Protein AF-A0A7X4GGD3-F1 (afdb_monomer)

Foldseek 3Di:
DDDPPPPDADPQKDKDWDAPVPDDDDDDQQDKDADCDDPPGDIWGWPDWDDDVVSNTIITITHHD

pLDDT: mean 76.98, std 12.92, range [34.0, 91.69]

Solvent-accessible surface area (backbone atoms only — not comparabl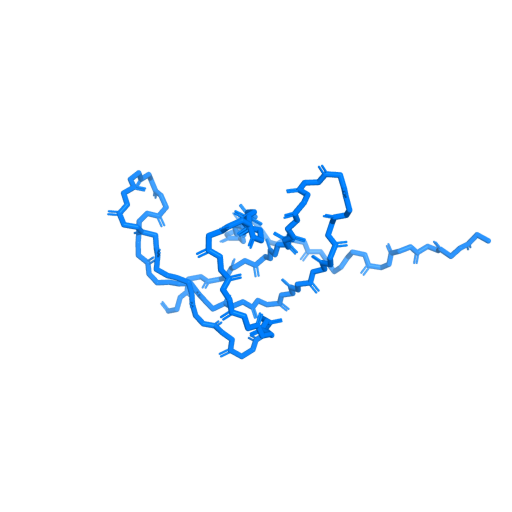e to full-atom values): 4182 Å² total; per-residue (Å²): 136,83,80,78,80,73,72,85,79,52,96,78,49,44,80,49,75,48,52,45,90,84,50,89,78,91,86,61,52,89,40,72,46,78,36,91,66,69,97,71,48,45,58,24,39,32,76,42,75,46,82,33,83,86,70,50,25,35,42,34,36,28,35,78,110

Sequence (65 aa):
MATGAWRACRDTDVRFVVLAATFTGPLGTDAEVEVLAGPFAGMWSVSSLERDPVAAGWVGVGRRA

Nearest PDB structures (foldseek):
  6ic4-assembly1_F  TM=6.475E-01  e=2.406E+00  Acinetobacter baumannii
  5xu0-assembly1_A-2  TM=5.505E-01  e=6.412E+00  Streptococcus pneumoniae
  8g01-assembly1_C  TM=4.994E-01  e=4.720E+00  Escherichia coli K-12
  2xnm-assembly1_A  TM=4.586E-01  e=6.031E+00  Homo sapiens

Radius of gyration: 12.36 Å; Cα contacts (8 Å, |Δi|>4): 103; chains: 1; bounding box: 38×21×28 Å

Mean predicted aligned error: 8.01 Å

Organism: NCBI:txid2692619

Secondary structure (DSSP, 8-state):
------PPPPTT-EEEEEEGGG--S---TT-EEEE-SSTT-EEEEEEEEEEETTTTEEEEEEEE-

Structure (mmCIF, N/CA/C/O backbone):
data_AF-A0A7X4GGD3-F1
#
_entry.id   AF-A0A7X4GGD3-F1
#
loop_
_atom_site.group_PDB
_atom_site.id
_atom_site.type_symbol
_atom_site.label_atom_id
_atom_site.label_alt_id
_atom_site.label_comp_id
_atom_site.label_asym_id
_atom_site.label_entity_id
_atom_site.label_seq_id
_atom_site.pdbx_PDB_ins_code
_atom_site.Cartn_x
_atom_site.Cartn_y
_atom_site.Cartn_z
_atom_site.occupancy
_atom_site.B_iso_or_equiv
_atom_site.auth_seq_id
_atom_site.auth_comp_id
_atom_site.auth_asym_id
_atom_site.auth_atom_id
_atom_site.pdbx_PDB_model_num
ATOM 1 N N . MET A 1 1 ? 28.448 4.949 10.843 1.00 34.00 1 MET A N 1
ATOM 2 C CA . MET A 1 1 ? 27.119 4.612 11.394 1.00 34.00 1 MET A CA 1
ATOM 3 C C . MET A 1 1 ? 26.170 5.734 11.013 1.00 34.00 1 MET A C 1
ATOM 5 O O . MET A 1 1 ? 26.218 6.785 11.633 1.00 34.00 1 MET A O 1
ATOM 9 N N . ALA A 1 2 ? 25.416 5.568 9.926 1.00 39.69 2 ALA A N 1
ATOM 10 C CA . ALA A 1 2 ? 24.410 6.543 9.521 1.00 39.69 2 ALA A CA 1
ATOM 11 C C . ALA A 1 2 ? 23.126 6.236 10.297 1.00 39.69 2 ALA A C 1
ATOM 13 O O . ALA A 1 2 ? 22.533 5.173 10.127 1.00 39.69 2 ALA A O 1
ATOM 14 N N . THR A 1 3 ? 22.739 7.133 11.197 1.00 47.50 3 THR A N 1
ATOM 15 C CA . THR A 1 3 ? 21.424 7.135 11.836 1.00 47.50 3 THR A CA 1
ATOM 16 C C . THR A 1 3 ? 20.375 7.346 10.749 1.00 47.50 3 THR A C 1
ATOM 18 O O . THR A 1 3 ? 20.230 8.459 10.245 1.00 47.50 3 THR A O 1
ATOM 21 N N . GLY A 1 4 ? 19.688 6.274 10.348 1.00 44.28 4 GLY A N 1
ATOM 22 C CA . GLY A 1 4 ? 18.535 6.353 9.457 1.00 44.28 4 GLY A CA 1
ATOM 23 C C . GLY A 1 4 ? 17.476 7.232 10.108 1.00 44.28 4 GLY A C 1
ATOM 24 O O . GLY A 1 4 ? 16.898 6.862 11.130 1.00 44.28 4 GLY A O 1
ATOM 25 N N . ALA A 1 5 ? 17.279 8.428 9.561 1.00 50.03 5 ALA A N 1
ATOM 26 C CA . ALA A 1 5 ? 16.258 9.354 10.011 1.00 50.03 5 ALA A CA 1
ATOM 27 C C . ALA A 1 5 ? 14.892 8.845 9.536 1.00 50.03 5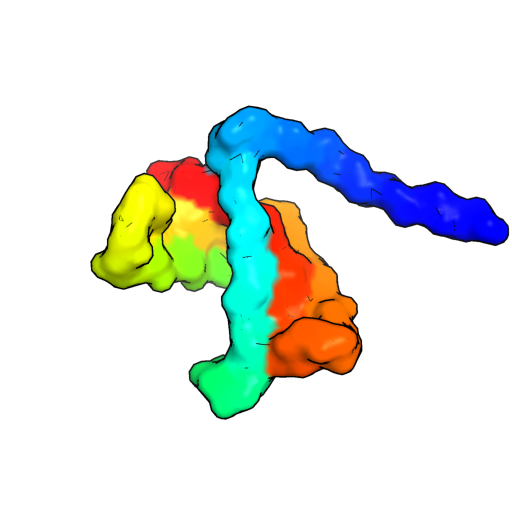 ALA A C 1
ATOM 29 O O . ALA A 1 5 ? 14.327 9.354 8.570 1.00 50.03 5 ALA A O 1
ATOM 30 N N . TRP A 1 6 ? 14.357 7.833 10.219 1.00 54.69 6 TRP A N 1
ATOM 31 C CA . TRP A 1 6 ? 12.938 7.520 10.135 1.00 54.69 6 TRP A CA 1
ATOM 32 C C . TRP A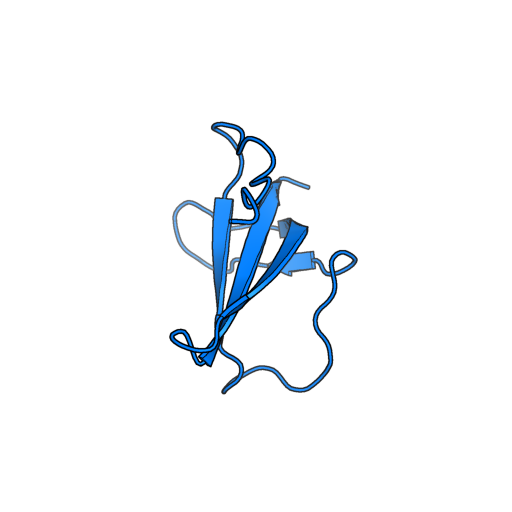 1 6 ? 12.194 8.769 10.612 1.00 54.69 6 TRP A C 1
ATOM 34 O O . TRP A 1 6 ? 12.226 9.105 11.798 1.00 54.69 6 TRP A O 1
ATOM 44 N N . ARG A 1 7 ? 11.573 9.515 9.692 1.00 57.06 7 ARG A N 1
ATOM 45 C CA . ARG A 1 7 ? 10.635 10.577 10.075 1.00 57.06 7 ARG A CA 1
ATOM 46 C C . ARG A 1 7 ? 9.595 9.960 11.012 1.00 57.06 7 ARG A C 1
ATOM 48 O O . ARG A 1 7 ? 9.100 8.869 10.743 1.00 57.06 7 ARG A O 1
ATOM 55 N N . ALA A 1 8 ? 9.301 10.640 12.120 1.00 60.25 8 ALA A N 1
ATOM 56 C CA . ALA A 1 8 ? 8.373 10.145 13.130 1.00 60.25 8 ALA A CA 1
ATOM 57 C C . ALA A 1 8 ? 7.013 9.801 12.492 1.00 60.25 8 ALA A C 1
ATOM 59 O O . ALA A 1 8 ? 6.338 10.678 11.949 1.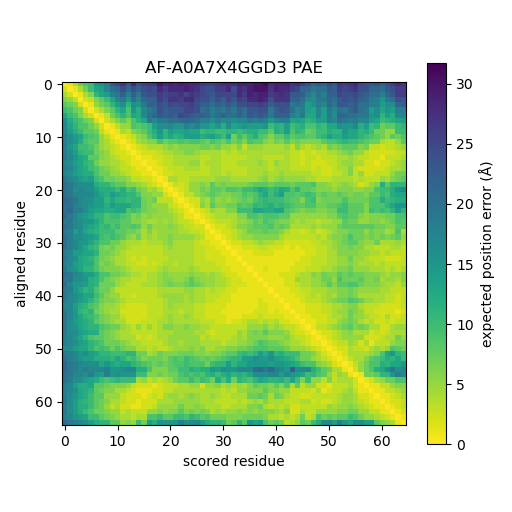00 60.25 8 ALA A O 1
ATOM 60 N N . CYS A 1 9 ? 6.654 8.518 12.542 1.00 59.31 9 CYS A N 1
ATOM 61 C CA . CYS A 1 9 ? 5.354 7.992 12.136 1.00 59.31 9 CYS A CA 1
ATOM 62 C C . CYS A 1 9 ? 4.296 8.556 13.092 1.00 59.31 9 CYS A C 1
ATOM 64 O O . CYS A 1 9 ? 4.484 8.490 14.308 1.00 59.31 9 CYS A O 1
ATOM 66 N N . ARG A 1 10 ? 3.216 9.143 12.574 1.00 71.88 10 ARG A N 1
ATOM 67 C CA . ARG A 1 10 ? 2.061 9.540 13.397 1.00 71.88 10 ARG A CA 1
ATOM 68 C C . ARG A 1 10 ? 1.211 8.312 13.722 1.00 71.88 10 ARG A C 1
ATOM 70 O O . ARG A 1 10 ? 1.211 7.358 12.952 1.00 71.88 10 ARG A O 1
ATOM 77 N N . ASP A 1 11 ? 0.413 8.375 14.787 1.00 74.25 11 ASP A N 1
ATOM 78 C CA . ASP A 1 11 ? -0.539 7.303 15.141 1.00 74.25 11 ASP A CA 1
ATOM 79 C C . ASP A 1 11 ? -1.550 6.997 14.023 1.00 74.25 11 ASP A C 1
ATOM 81 O O . ASP A 1 11 ? -2.105 5.906 13.953 1.00 74.25 11 ASP A O 1
ATOM 85 N N . THR A 1 12 ? -1.786 7.959 13.129 1.00 79.62 12 THR A N 1
ATOM 86 C CA . THR A 1 12 ? -2.694 7.830 11.983 1.00 79.62 12 THR A CA 1
ATOM 87 C C . THR A 1 12 ? -2.009 7.359 10.700 1.00 79.62 12 THR A C 1
ATOM 89 O O . THR A 1 12 ? -2.681 7.195 9.683 1.00 79.62 12 THR A O 1
ATOM 92 N N . ASP A 1 13 ? -0.684 7.226 10.702 1.00 83.19 13 ASP A N 1
ATOM 93 C CA . ASP A 1 13 ? 0.068 6.788 9.531 1.00 83.19 13 ASP A CA 1
ATOM 94 C C . ASP A 1 13 ? -0.032 5.254 9.410 1.00 83.19 13 ASP A C 1
ATOM 96 O O . ASP A 1 13 ? 0.087 4.527 10.398 1.00 83.19 13 ASP A O 1
ATOM 100 N N . VAL A 1 14 ? -0.224 4.744 8.191 1.00 84.12 14 VAL A N 1
ATOM 101 C CA . VAL A 1 14 ? -0.295 3.296 7.924 1.00 84.12 14 VAL A CA 1
ATOM 102 C C . VAL A 1 14 ? 0.943 2.849 7.166 1.00 84.12 14 VAL A C 1
ATOM 104 O O . VAL A 1 14 ? 1.331 3.469 6.179 1.00 84.12 14 VAL A O 1
ATOM 107 N N . ARG A 1 15 ? 1.559 1.746 7.599 1.00 85.50 15 ARG A N 1
ATOM 108 C CA . ARG A 1 15 ? 2.633 1.093 6.843 1.00 85.50 15 ARG A CA 1
ATOM 109 C C . ARG A 1 15 ? 2.060 0.062 5.887 1.00 85.50 15 ARG A C 1
ATOM 111 O O . ARG A 1 15 ? 1.249 -0.768 6.292 1.00 85.50 15 ARG A O 1
ATOM 118 N N . PHE A 1 16 ? 2.531 0.083 4.649 1.00 82.50 16 PHE A N 1
ATOM 119 C CA . PHE A 1 16 ? 2.158 -0.893 3.633 1.00 82.50 16 PHE A CA 1
ATOM 120 C C . PHE A 1 16 ? 3.399 -1.488 2.965 1.00 82.50 16 PHE A C 1
ATOM 122 O O . PHE A 1 16 ? 4.465 -0.869 2.919 1.00 82.50 16 PHE A O 1
ATOM 129 N N . VAL A 1 17 ? 3.231 -2.699 2.435 1.00 84.50 17 VAL A N 1
ATOM 130 C CA . VAL A 1 17 ? 4.226 -3.392 1.616 1.00 84.50 17 VAL A CA 1
ATOM 131 C C . VAL A 1 17 ? 3.616 -3.617 0.239 1.00 84.50 17 VAL A C 1
ATOM 133 O O . VAL A 1 17 ? 2.567 -4.251 0.128 1.00 84.50 17 VAL A O 1
ATOM 136 N N . VAL A 1 18 ? 4.265 -3.104 -0.805 1.00 80.44 18 VAL A N 1
ATOM 137 C CA . VAL A 1 18 ? 3.897 -3.376 -2.201 1.00 80.44 18 VAL A CA 1
ATOM 138 C C . VAL A 1 18 ? 4.884 -4.389 -2.759 1.00 80.44 18 VAL A C 1
ATOM 140 O O . VAL A 1 18 ? 6.079 -4.113 -2.831 1.00 80.44 18 VAL A O 1
ATOM 143 N N . LEU A 1 19 ? 4.401 -5.562 -3.161 1.00 83.06 19 LEU A N 1
ATOM 144 C CA . LEU A 1 19 ? 5.249 -6.607 -3.733 1.00 83.06 19 LEU A CA 1
ATOM 145 C C . LEU A 1 19 ? 5.610 -6.270 -5.185 1.00 83.06 19 LEU A C 1
ATOM 147 O O . LEU A 1 19 ? 4.732 -5.970 -5.995 1.00 83.06 19 LEU A O 1
ATOM 151 N N . ALA A 1 20 ? 6.889 -6.384 -5.552 1.00 75.56 20 ALA A N 1
ATOM 152 C CA . ALA A 1 20 ? 7.324 -6.138 -6.931 1.00 75.56 20 ALA A CA 1
ATOM 153 C C . ALA A 1 20 ? 6.817 -7.196 -7.920 1.00 75.56 20 ALA A C 1
ATOM 155 O O . ALA A 1 20 ? 6.738 -6.926 -9.112 1.00 75.56 20 ALA A O 1
ATOM 156 N N . ALA A 1 21 ? 6.430 -8.379 -7.435 1.00 76.94 21 ALA A N 1
ATOM 157 C CA . ALA A 1 21 ? 5.912 -9.461 -8.271 1.00 76.94 21 ALA A CA 1
ATOM 158 C C . ALA A 1 21 ? 4.613 -9.096 -9.010 1.00 76.94 21 ALA A C 1
ATOM 160 O O . ALA A 1 21 ? 4.330 -9.660 -10.063 1.00 76.94 21 ALA A O 1
ATOM 161 N N . THR A 1 22 ? 3.826 -8.164 -8.469 1.00 73.50 22 THR A N 1
ATOM 162 C CA . THR A 1 22 ? 2.510 -7.789 -9.009 1.00 73.50 22 THR A CA 1
ATOM 163 C C . THR A 1 22 ? 2.466 -6.355 -9.533 1.00 73.50 22 THR A C 1
ATOM 165 O O . THR A 1 22 ? 1.400 -5.886 -9.920 1.00 73.50 22 THR A O 1
ATOM 168 N N . PHE A 1 23 ? 3.597 -5.644 -9.543 1.00 76.38 23 PH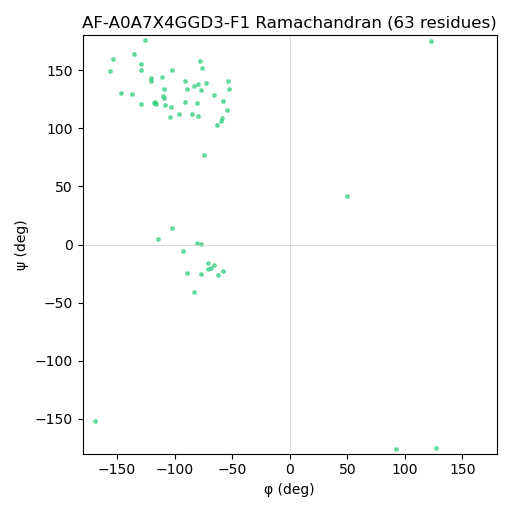E A N 1
ATOM 169 C CA . PHE A 1 23 ? 3.667 -4.239 -9.935 1.00 76.38 23 PHE A CA 1
ATOM 170 C C . PHE A 1 23 ? 4.766 -4.023 -10.976 1.00 76.38 23 PHE A C 1
ATOM 172 O O . PHE A 1 23 ? 5.938 -4.301 -10.729 1.00 76.38 23 PHE A O 1
ATOM 179 N N . THR A 1 24 ? 4.388 -3.510 -12.148 1.00 73.25 24 THR A N 1
ATOM 180 C CA . THR A 1 24 ? 5.329 -3.187 -13.228 1.00 73.25 24 THR A CA 1
ATOM 181 C C . THR A 1 24 ? 5.452 -1.675 -13.361 1.00 73.25 24 THR A C 1
ATOM 183 O O . THR A 1 24 ? 4.467 -1.002 -13.644 1.00 73.25 24 THR A O 1
ATOM 186 N N . GLY A 1 25 ? 6.667 -1.152 -13.191 1.00 73.94 25 GLY A N 1
ATOM 187 C CA . GLY A 1 25 ? 6.970 0.275 -13.321 1.00 73.94 25 GLY A CA 1
ATOM 188 C C . GLY A 1 25 ? 7.603 0.879 -12.063 1.00 73.94 25 GLY A C 1
ATOM 189 O O . GLY A 1 25 ? 7.779 0.188 -11.055 1.00 73.94 25 GLY A O 1
ATOM 190 N N . PRO A 1 26 ? 8.012 2.158 -12.119 1.00 75.94 26 PRO A N 1
ATOM 191 C CA . PRO A 1 26 ? 8.497 2.874 -10.948 1.00 75.94 26 PRO A CA 1
ATOM 192 C C . PRO A 1 26 ? 7.333 3.207 -10.006 1.00 75.94 26 PRO A C 1
ATOM 194 O O . PRO A 1 26 ? 6.265 3.620 -10.448 1.00 75.94 26 PRO A O 1
ATOM 197 N N . LEU A 1 27 ? 7.561 3.060 -8.701 1.00 80.19 27 LEU A N 1
ATOM 198 C CA . LEU A 1 27 ? 6.674 3.565 -7.656 1.00 80.19 27 LEU A CA 1
ATOM 199 C C . LEU A 1 27 ? 7.383 4.731 -6.961 1.00 80.19 27 LEU A C 1
ATOM 201 O O . LEU A 1 27 ? 8.542 4.598 -6.564 1.00 80.19 27 LEU A O 1
ATOM 205 N N . GLY A 1 28 ? 6.701 5.869 -6.862 1.00 79.44 28 GLY A N 1
ATOM 206 C CA . GLY A 1 28 ? 7.207 7.093 -6.242 1.00 79.44 28 GLY A CA 1
ATOM 207 C C . GLY A 1 28 ? 6.266 7.604 -5.154 1.00 79.44 28 GLY A C 1
ATOM 208 O O . GLY A 1 28 ? 5.190 7.051 -4.943 1.00 79.44 28 GLY A O 1
ATOM 209 N N . THR A 1 29 ? 6.665 8.669 -4.46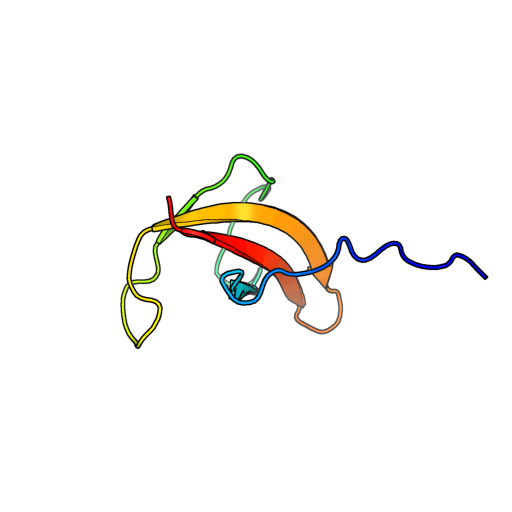2 1.00 82.06 29 THR A N 1
ATOM 210 C CA . THR A 1 29 ? 5.860 9.299 -3.399 1.00 82.06 29 THR A CA 1
ATOM 211 C C . THR A 1 29 ? 4.639 10.053 -3.918 1.00 82.06 29 THR A C 1
ATOM 213 O O . THR A 1 29 ? 3.723 10.324 -3.160 1.00 82.06 29 THR A O 1
ATOM 216 N N . ASP A 1 30 ? 4.582 10.345 -5.214 1.00 83.62 30 ASP A N 1
ATOM 217 C CA . ASP A 1 30 ? 3.410 10.982 -5.827 1.00 83.62 30 ASP A CA 1
ATOM 218 C C . ASP A 1 30 ? 2.290 9.966 -6.122 1.00 83.62 30 ASP A C 1
ATOM 220 O O . ASP A 1 30 ? 1.258 10.313 -6.690 1.00 83.62 30 ASP A O 1
ATOM 224 N N . ALA A 1 31 ? 2.502 8.691 -5.776 1.00 83.81 31 ALA A N 1
ATOM 225 C CA . ALA A 1 31 ? 1.518 7.640 -5.953 1.00 83.81 31 ALA A CA 1
ATOM 226 C C . ALA A 1 31 ? 0.410 7.706 -4.893 1.00 83.81 31 ALA A C 1
ATOM 228 O O . ALA A 1 31 ? 0.625 8.086 -3.737 1.00 83.81 31 ALA A O 1
ATOM 229 N N . GLU A 1 32 ? -0.763 7.224 -5.286 1.00 87.00 32 GLU A N 1
ATOM 230 C CA . GLU A 1 32 ? -1.863 6.906 -4.386 1.00 87.00 32 GLU A CA 1
ATOM 231 C C . GLU A 1 32 ? -2.068 5.392 -4.341 1.00 87.00 32 GLU A C 1
ATOM 233 O O . GLU A 1 32 ? -1.898 4.691 -5.342 1.00 87.00 32 GLU A O 1
ATOM 238 N N . VAL A 1 33 ? -2.421 4.883 -3.164 1.00 84.69 33 VAL A N 1
ATOM 239 C CA . VAL A 1 33 ? -2.701 3.465 -2.937 1.00 84.69 33 VAL A CA 1
ATOM 240 C C . VAL A 1 33 ? -4.153 3.313 -2.512 1.00 84.69 33 VAL A C 1
ATOM 242 O O . VAL A 1 33 ? -4.573 3.876 -1.500 1.00 84.69 33 VAL A O 1
ATOM 245 N N . GLU A 1 34 ? -4.903 2.511 -3.262 1.00 89.88 34 GLU A N 1
ATOM 246 C CA . GLU A 1 34 ? -6.239 2.073 -2.875 1.00 89.88 34 GLU A CA 1
ATOM 247 C C . GLU A 1 34 ? -6.157 0.754 -2.103 1.00 89.88 34 GLU A C 1
ATOM 249 O O . GLU A 1 34 ? -5.658 -0.259 -2.600 1.00 89.88 34 GLU A O 1
ATOM 254 N N . VAL A 1 35 ? -6.677 0.750 -0.878 1.00 87.44 35 VAL A N 1
ATOM 255 C CA . VAL A 1 35 ? -6.873 -0.471 -0.095 1.00 87.44 35 VAL A CA 1
ATOM 256 C C . VAL A 1 35 ? -8.318 -0.925 -0.285 1.00 87.44 35 VAL A C 1
ATOM 258 O O . VAL A 1 35 ? -9.247 -0.271 0.184 1.00 87.44 35 VAL A O 1
ATOM 261 N N . LEU A 1 36 ? -8.509 -2.061 -0.957 1.00 87.75 36 LEU A N 1
ATOM 262 C CA . LEU A 1 36 ? -9.839 -2.540 -1.359 1.00 87.75 36 LEU A CA 1
ATOM 263 C C . LEU A 1 36 ? -10.653 -3.167 -0.215 1.00 87.75 36 LEU A C 1
ATOM 265 O O . LEU A 1 36 ? -11.879 -3.207 -0.279 1.00 87.75 36 LEU A O 1
ATOM 269 N N . ALA A 1 37 ? -9.995 -3.698 0.821 1.00 87.06 37 ALA A N 1
ATOM 270 C CA . ALA A 1 37 ? -10.664 -4.438 1.891 1.00 87.06 37 ALA A CA 1
ATOM 271 C C . ALA A 1 37 ? -9.903 -4.382 3.225 1.00 87.06 37 ALA A C 1
ATOM 273 O O . ALA A 1 37 ? -8.694 -4.156 3.268 1.00 87.06 37 ALA A O 1
ATOM 274 N N . GLY A 1 38 ? -10.622 -4.648 4.319 1.00 88.88 38 GLY A N 1
ATOM 275 C CA . GLY A 1 38 ? -10.085 -4.644 5.681 1.00 88.88 38 GLY A CA 1
ATOM 276 C C . GLY A 1 38 ? -10.227 -3.291 6.396 1.00 88.88 38 GLY A C 1
ATOM 277 O O . GLY A 1 38 ? -10.822 -2.357 5.859 1.00 88.88 38 GLY A O 1
ATOM 278 N N . PRO A 1 39 ? -9.695 -3.163 7.624 1.00 88.69 39 PRO A N 1
ATOM 279 C CA . PRO A 1 39 ? -9.905 -1.986 8.479 1.00 88.69 39 PRO A CA 1
ATOM 280 C C . PRO A 1 39 ? -9.282 -0.694 7.929 1.00 88.69 39 PRO A C 1
ATOM 282 O O . PRO A 1 39 ? -9.669 0.395 8.339 1.00 88.69 39 PRO A O 1
ATOM 285 N N . PHE A 1 40 ? -8.343 -0.808 6.987 1.00 87.25 40 PHE A N 1
ATOM 286 C CA . PHE A 1 40 ? -7.671 0.325 6.350 1.00 87.25 40 PHE A CA 1
ATOM 287 C C . PHE A 1 40 ? -8.201 0.632 4.946 1.00 87.25 40 PHE A C 1
ATOM 289 O O . PHE A 1 40 ? -7.559 1.387 4.219 1.00 87.25 40 PHE A O 1
ATOM 296 N N . ALA A 1 41 ? -9.356 0.074 4.562 1.00 90.31 41 ALA A N 1
ATOM 297 C CA . ALA A 1 41 ? -9.946 0.321 3.252 1.00 90.31 41 ALA A 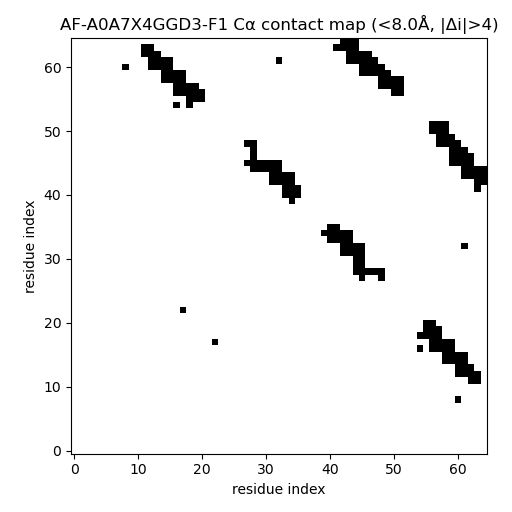CA 1
ATOM 298 C C . ALA A 1 41 ? -10.108 1.827 2.958 1.00 90.31 41 ALA A C 1
ATOM 300 O O . ALA A 1 41 ? -10.451 2.624 3.849 1.00 90.31 41 ALA A O 1
ATOM 301 N N . GLY A 1 42 ? -9.836 2.203 1.707 1.00 90.38 42 GLY A N 1
ATOM 302 C CA . GLY A 1 42 ? -9.840 3.583 1.221 1.00 90.38 42 GLY A CA 1
ATOM 303 C C . GLY A 1 42 ? -8.545 3.996 0.519 1.00 90.38 42 GLY A C 1
ATOM 304 O O . GLY A 1 42 ? -7.645 3.183 0.312 1.00 90.38 42 GLY A O 1
ATOM 305 N N . MET A 1 43 ? -8.475 5.279 0.164 1.00 91.69 43 MET A N 1
ATOM 306 C CA . MET A 1 43 ? -7.350 5.891 -0.546 1.00 91.69 43 MET A CA 1
ATOM 307 C C . MET A 1 43 ? -6.304 6.452 0.417 1.00 91.69 43 MET A C 1
ATOM 309 O O . MET A 1 43 ? -6.640 7.060 1.440 1.00 91.69 43 MET A O 1
ATOM 313 N N . TRP A 1 44 ? -5.034 6.270 0.060 1.00 89.88 44 TRP A N 1
ATOM 314 C CA . TRP A 1 44 ? -3.891 6.708 0.852 1.00 89.88 44 TRP A CA 1
ATOM 315 C C . TRP A 1 44 ? -2.825 7.352 -0.031 1.00 89.88 44 TRP A C 1
ATOM 317 O O . TRP A 1 44 ? -2.373 6.749 -1.003 1.00 89.88 44 TRP A O 1
ATOM 327 N N . SER A 1 45 ? -2.364 8.541 0.346 1.00 88.94 45 SER A N 1
ATOM 328 C CA . SER A 1 45 ? -1.225 9.194 -0.310 1.00 88.94 45 SER A CA 1
ATOM 329 C C . SER A 1 45 ? 0.095 8.674 0.261 1.00 88.94 45 SER A C 1
ATOM 331 O O . SER A 1 45 ? 0.243 8.555 1.485 1.00 88.94 45 SER A O 1
ATOM 333 N N . VAL A 1 46 ? 1.074 8.391 -0.602 1.00 86.88 46 VAL A N 1
ATOM 334 C CA . VAL A 1 46 ? 2.384 7.859 -0.193 1.00 86.88 46 VAL A CA 1
ATOM 335 C C . VAL A 1 46 ? 3.296 8.975 0.328 1.00 86.88 46 VAL A C 1
ATOM 337 O O . VAL A 1 46 ? 3.799 9.807 -0.410 1.00 86.88 46 VAL A O 1
ATOM 340 N N . SER A 1 47 ? 3.573 8.980 1.628 1.00 82.50 47 SER A N 1
ATOM 341 C CA . SER A 1 47 ? 4.420 10.003 2.264 1.00 82.50 47 SER A CA 1
ATOM 342 C C . SER A 1 47 ? 5.915 9.657 2.289 1.00 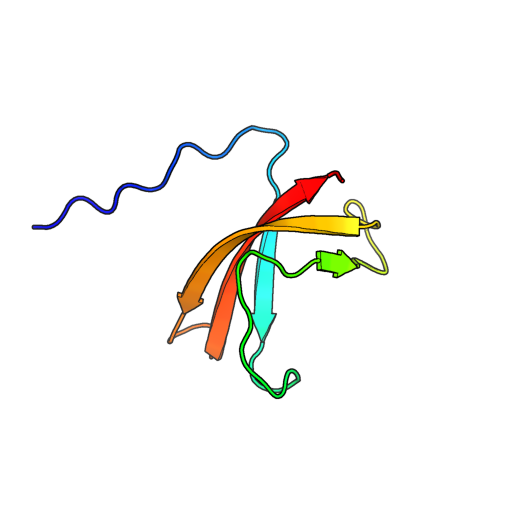82.50 47 SER A C 1
ATOM 344 O O . SER A 1 47 ? 6.759 10.551 2.362 1.00 82.50 47 SER A O 1
ATOM 346 N N . SER A 1 48 ? 6.255 8.369 2.223 1.00 83.06 48 SER A N 1
ATOM 347 C CA . SER A 1 48 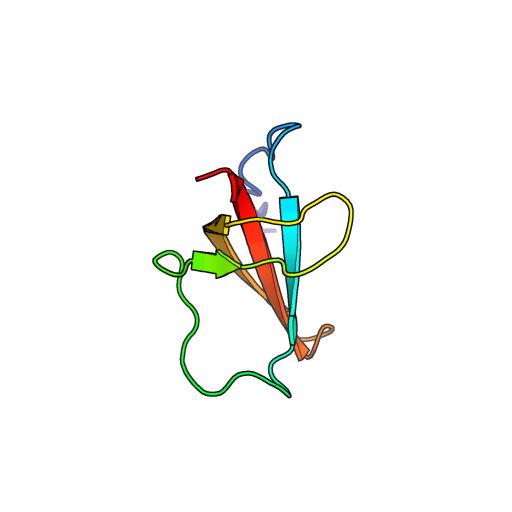? 7.627 7.873 2.085 1.00 83.06 48 SER A CA 1
ATOM 348 C C . SER A 1 48 ? 7.618 6.485 1.462 1.00 83.06 48 SER A C 1
ATOM 350 O O . SER A 1 48 ? 6.681 5.718 1.693 1.00 83.06 48 SER A O 1
ATOM 352 N N . LEU A 1 49 ? 8.671 6.154 0.717 1.00 84.38 49 LEU A N 1
ATOM 353 C CA . LEU A 1 49 ? 8.824 4.862 0.064 1.00 84.38 49 LEU A CA 1
ATOM 354 C C . LEU A 1 49 ? 10.299 4.463 0.027 1.00 84.38 49 LEU A C 1
ATOM 356 O O . LEU A 1 49 ? 11.142 5.245 -0.411 1.00 84.38 49 LEU A O 1
ATOM 360 N N . GLU A 1 50 ? 10.597 3.239 0.441 1.00 83.44 50 GLU A N 1
ATOM 361 C CA . GLU A 1 50 ? 11.936 2.659 0.377 1.00 83.44 50 GLU A CA 1
ATOM 362 C C . GLU A 1 50 ? 11.883 1.288 -0.297 1.00 83.44 50 GLU A C 1
ATOM 364 O O . GLU A 1 50 ? 10.876 0.578 -0.231 1.00 83.44 50 GLU A O 1
ATOM 369 N N . ARG A 1 51 ? 12.973 0.912 -0.974 1.00 78.69 51 ARG A N 1
ATOM 370 C CA . ARG A 1 51 ? 13.103 -0.425 -1.557 1.00 78.69 51 ARG A CA 1
ATOM 371 C C . ARG A 1 51 ? 13.518 -1.400 -0.463 1.00 78.69 51 ARG A C 1
ATOM 373 O O . ARG A 1 51 ? 14.584 -1.230 0.122 1.00 78.69 51 ARG A O 1
ATOM 380 N N . ASP A 1 52 ? 12.716 -2.434 -0.246 1.00 75.06 52 ASP A N 1
ATOM 381 C CA . ASP A 1 52 ? 13.055 -3.508 0.683 1.00 75.06 52 ASP A CA 1
ATOM 382 C C . ASP A 1 52 ? 13.495 -4.755 -0.109 1.00 75.06 52 ASP A C 1
ATOM 384 O O . ASP A 1 52 ? 12.670 -5.382 -0.789 1.00 75.06 52 ASP A O 1
ATOM 388 N N . PRO A 1 53 ? 14.792 -5.118 -0.062 1.00 67.50 53 PRO A N 1
ATOM 389 C CA . PRO A 1 53 ? 15.311 -6.290 -0.756 1.00 67.50 53 PRO A CA 1
ATOM 390 C C . PRO A 1 53 ? 14.854 -7.618 -0.132 1.00 67.50 53 PRO A C 1
ATOM 392 O O . PRO A 1 53 ? 14.854 -8.627 -0.832 1.00 67.50 53 PRO A O 1
ATOM 395 N N . VAL A 1 54 ? 14.441 -7.637 1.141 1.00 72.25 54 VAL A N 1
ATOM 396 C CA . VAL A 1 54 ? 13.934 -8.839 1.827 1.00 72.25 54 VAL A CA 1
ATOM 397 C C . VAL A 1 54 ? 12.454 -9.054 1.515 1.00 72.25 54 VAL A C 1
ATOM 399 O O . VAL A 1 54 ? 12.048 -10.178 1.231 1.00 72.25 54 VAL A O 1
ATOM 402 N N . ALA A 1 55 ? 11.654 -7.984 1.489 1.00 61.50 55 ALA A N 1
ATOM 403 C CA . ALA A 1 55 ? 10.239 -8.052 1.108 1.00 61.50 55 ALA A CA 1
ATOM 404 C C . ALA A 1 55 ? 10.002 -8.164 -0.414 1.00 61.50 55 ALA A C 1
ATOM 406 O O . ALA A 1 55 ? 8.852 -8.198 -0.852 1.00 61.50 55 ALA A O 1
ATOM 407 N N . ALA A 1 56 ? 11.069 -8.200 -1.225 1.00 69.50 56 ALA A N 1
ATOM 408 C CA . ALA A 1 56 ? 11.010 -8.225 -2.689 1.00 69.50 56 ALA A CA 1
ATOM 409 C C . ALA A 1 56 ? 10.080 -7.134 -3.267 1.00 69.50 56 ALA A C 1
ATOM 411 O O . ALA A 1 56 ? 9.290 -7.382 -4.182 1.00 69.50 56 ALA A O 1
ATOM 412 N N . GLY A 1 57 ? 10.141 -5.920 -2.712 1.00 79.88 57 GLY A N 1
ATOM 413 C CA . GLY A 1 57 ? 9.122 -4.900 -2.954 1.00 79.88 57 GLY A CA 1
ATOM 414 C C . GLY A 1 57 ? 9.487 -3.507 -2.448 1.00 79.88 57 GLY A C 1
ATOM 415 O O . GLY A 1 57 ? 10.662 -3.133 -2.385 1.00 79.88 57 GLY A O 1
ATOM 416 N N . TRP A 1 58 ? 8.458 -2.736 -2.108 1.00 77.75 58 TRP A N 1
ATOM 417 C CA . TRP A 1 58 ? 8.569 -1.416 -1.495 1.00 77.75 58 TRP A CA 1
ATOM 418 C C . TRP A 1 58 ? 7.869 -1.391 -0.144 1.00 77.75 58 TRP A C 1
ATOM 420 O O . TRP A 1 58 ? 6.776 -1.940 0.000 1.00 77.75 58 TRP A O 1
ATOM 430 N N . VAL A 1 59 ? 8.474 -0.700 0.817 1.00 83.12 59 VAL A N 1
ATOM 431 C CA . VAL A 1 59 ? 7.866 -0.396 2.113 1.00 83.12 59 VAL A CA 1
ATOM 432 C C . VAL A 1 59 ? 7.567 1.091 2.143 1.00 83.12 59 VAL A C 1
ATOM 434 O O . VAL A 1 59 ? 8.448 1.912 1.879 1.00 83.12 59 VAL A O 1
ATOM 437 N N . GLY A 1 60 ? 6.318 1.440 2.436 1.00 83.31 60 GLY A N 1
ATOM 438 C CA . GLY A 1 60 ? 5.876 2.826 2.434 1.00 83.31 60 GLY A CA 1
ATOM 439 C C . GLY A 1 60 ? 5.018 3.196 3.629 1.00 83.31 60 GLY A C 1
ATOM 440 O O . GLY A 1 60 ? 4.516 2.339 4.361 1.00 83.31 60 GLY A O 1
ATOM 441 N N . VAL A 1 61 ? 4.879 4.505 3.821 1.00 84.94 61 VAL A N 1
ATOM 442 C CA . VAL A 1 61 ? 4.009 5.104 4.835 1.00 84.94 61 VAL A CA 1
ATOM 443 C C . VAL A 1 61 ? 2.931 5.911 4.129 1.00 84.94 61 VAL A C 1
ATOM 445 O O . VAL A 1 61 ? 3.239 6.836 3.376 1.00 84.94 61 VAL A O 1
ATOM 448 N N . GLY A 1 62 ? 1.674 5.563 4.369 1.00 85.12 62 GLY A N 1
ATOM 449 C CA . GLY A 1 62 ? 0.502 6.211 3.799 1.00 85.12 62 GLY A CA 1
ATOM 450 C C . GLY A 1 62 ? -0.182 7.151 4.786 1.00 85.12 62 GLY A C 1
ATOM 451 O O . GLY A 1 62 ? -0.189 6.901 5.995 1.00 85.12 62 GLY A O 1
ATOM 452 N N . ARG A 1 63 ? -0.809 8.202 4.255 1.00 84.00 63 ARG A N 1
ATOM 453 C CA . ARG A 1 63 ? -1.745 9.065 4.991 1.00 84.00 63 ARG A CA 1
ATOM 454 C C . ARG A 1 63 ? -3.109 9.053 4.329 1.00 84.00 63 ARG A C 1
ATOM 456 O O . ARG A 1 63 ? -3.187 9.003 3.106 1.00 84.00 63 ARG A O 1
ATOM 463 N N . ARG A 1 64 ? -4.159 9.093 5.151 1.00 82.00 64 ARG A N 1
ATOM 464 C CA . ARG A 1 64 ? -5.541 9.212 4.679 1.00 82.00 64 ARG A CA 1
ATOM 465 C C . ARG A 1 64 ? -5.646 10.493 3.839 1.00 82.00 64 ARG A C 1
ATOM 467 O O . ARG A 1 64 ? -5.253 11.550 4.341 1.00 82.00 64 ARG A O 1
ATOM 474 N N . ALA A 1 65 ? -6.090 10.354 2.590 1.00 68.75 65 ALA A N 1
ATOM 475 C CA . ALA A 1 65 ? -6.381 11.477 1.700 1.00 68.75 65 ALA A CA 1
ATOM 476 C C . ALA A 1 65 ? -7.639 12.237 2.151 1.00 68.75 65 ALA A C 1
ATOM 478 O O . ALA A 1 65 ? -8.528 11.591 2.760 1.00 68.75 65 ALA A O 1
#